Protein AF-A0A1I8CH65-F1 (afdb_monomer)

Radius of gyration: 19.23 Å; Cα contacts (8 Å, |Δi|>4): 50; chains: 1; bounding box: 62×33×34 Å

Foldseek 3Di:
DPVVVVVVVVVVVVVVVVPPDDDPPQDADPPDDPDLVCVLVNQLVSLLVSLQVVLCVVVVHGQCPVHPVSVVVSVVSSVVSSCPPSVVSCVPPPDPDDDDD

pLDDT: mean 72.95, std 16.93, range [37.38, 93.94]

Sequence (101 aa):
MKASIWAIICIVMYCCIFQNEAAPPLTKFIGCSHDEVGSCRCCKMECWHSIANAAIHSLGHIPGQAGEDEALATLKLIRICMITNCGDECSLGGRQRFYPN

Solvent-accessible surface area (backbone atoms only — not comparable to full-atom values): 6225 Å² total; per-residue (Å²): 143,68,74,66,62,58,55,51,52,53,51,53,55,56,54,66,64,71,68,66,76,76,75,75,80,82,67,82,63,96,80,61,77,95,48,83,94,50,43,38,64,41,44,41,49,39,27,44,52,48,47,52,51,51,45,25,67,73,69,74,42,65,71,43,73,90,35,68,67,51,30,50,53,51,52,50,52,27,51,49,42,32,54,74,71,23,41,77,66,35,72,88,54,85,83,75,74,87,73,87,128

Structure (mmCIF, N/CA/C/O backbone):
data_AF-A0A1I8CH65-F1
#
_entry.id   AF-A0A1I8CH65-F1
#
loop_
_atom_site.group_PDB
_atom_site.id
_atom_site.type_symbol
_atom_site.label_atom_id
_atom_site.label_alt_id
_atom_site.label_comp_id
_atom_site.label_asym_id
_atom_site.label_entity_id
_atom_site.label_seq_id
_atom_site.pdbx_PDB_ins_code
_atom_site.Cartn_x
_atom_site.Cartn_y
_atom_site.Cartn_z
_atom_site.occupancy
_atom_site.B_iso_or_equiv
_atom_site.auth_seq_id
_atom_site.auth_comp_id
_atom_site.auth_asym_id
_atom_site.auth_atom_id
_atom_site.pdbx_PDB_model_num
ATOM 1 N N . MET A 1 1 ? -44.929 -19.092 1.956 1.00 52.59 1 MET A N 1
ATOM 2 C CA . MET A 1 1 ? -43.559 -18.914 2.495 1.00 52.59 1 MET A CA 1
ATOM 3 C C . MET A 1 1 ? -42.503 -18.870 1.373 1.00 52.59 1 MET A C 1
ATOM 5 O O . MET A 1 1 ? -41.558 -19.639 1.400 1.00 52.59 1 MET A O 1
ATOM 9 N N . LYS A 1 2 ? -42.663 -18.019 0.344 1.00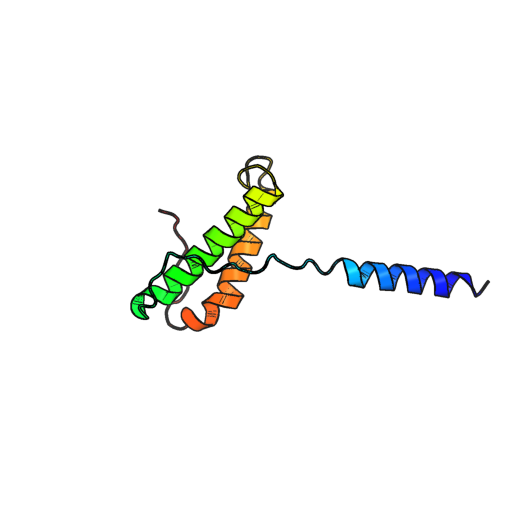 56.06 2 LYS A N 1
ATOM 10 C CA . LYS A 1 2 ? -41.725 -17.932 -0.809 1.00 56.06 2 LYS A CA 1
ATOM 11 C C . LYS A 1 2 ? -41.205 -16.507 -1.062 1.00 56.06 2 LYS A C 1
ATOM 13 O O . LYS A 1 2 ? -40.179 -16.338 -1.706 1.00 56.06 2 LYS A O 1
ATOM 18 N N . ALA A 1 3 ? -41.889 -15.497 -0.516 1.00 56.56 3 ALA A N 1
ATOM 19 C CA . ALA A 1 3 ? -41.551 -14.085 -0.693 1.00 56.56 3 ALA A CA 1
ATOM 20 C C . ALA A 1 3 ? -40.305 -13.646 0.103 1.00 56.56 3 ALA A C 1
ATOM 22 O O . ALA A 1 3 ? -39.595 -12.745 -0.324 1.00 56.56 3 ALA A O 1
ATOM 23 N N . SER A 1 4 ? -39.990 -14.306 1.223 1.00 60.72 4 SER A N 1
ATOM 24 C CA . SER A 1 4 ? -38.875 -13.901 2.095 1.00 60.72 4 SER A CA 1
ATOM 25 C C . SER A 1 4 ? -37.491 -14.271 1.558 1.00 60.72 4 SER A C 1
ATOM 27 O O . SER A 1 4 ? -36.520 -13.598 1.877 1.00 60.72 4 SER A O 1
ATOM 29 N N . ILE A 1 5 ? -37.382 -15.312 0.727 1.00 76.62 5 ILE A N 1
ATOM 30 C CA . ILE A 1 5 ? -36.084 -15.789 0.219 1.00 76.62 5 ILE A CA 1
ATOM 31 C C . ILE A 1 5 ? -35.491 -14.781 -0.775 1.00 76.62 5 ILE A C 1
ATOM 33 O O . ILE A 1 5 ? -34.300 -14.492 -0.727 1.00 76.62 5 ILE A O 1
ATOM 37 N N . TRP A 1 6 ? -36.334 -14.179 -1.617 1.00 71.69 6 TRP A N 1
ATOM 38 C CA . TRP A 1 6 ? -35.910 -13.161 -2.581 1.00 71.69 6 TRP A CA 1
ATOM 39 C C . TRP A 1 6 ? -35.423 -11.877 -1.904 1.00 71.69 6 TRP A C 1
ATOM 41 O O . TRP A 1 6 ? -34.428 -11.304 -2.335 1.00 71.69 6 TRP A O 1
ATOM 51 N N . ALA A 1 7 ? -36.056 -11.471 -0.799 1.00 75.75 7 ALA A N 1
ATOM 52 C CA . ALA A 1 7 ? -35.614 -10.312 -0.025 1.00 75.75 7 ALA A CA 1
ATOM 53 C C . ALA A 1 7 ? -34.213 -10.523 0.575 1.00 75.75 7 ALA A C 1
ATOM 55 O O . ALA A 1 7 ? -33.377 -9.627 0.518 1.00 75.75 7 ALA A O 1
ATOM 56 N N . ILE A 1 8 ? -33.931 -11.726 1.086 1.00 76.81 8 ILE A N 1
ATOM 57 C CA . ILE A 1 8 ? -32.621 -12.065 1.658 1.00 76.81 8 ILE A CA 1
ATOM 58 C C . ILE A 1 8 ? -31.540 -12.084 0.569 1.00 76.81 8 ILE A C 1
ATOM 60 O O . ILE A 1 8 ? -30.466 -11.526 0.772 1.00 76.81 8 ILE A O 1
ATOM 64 N N . ILE A 1 9 ? -31.833 -12.652 -0.608 1.00 78.19 9 ILE A N 1
ATOM 65 C CA . ILE A 1 9 ? -30.900 -12.662 -1.747 1.00 78.19 9 ILE A CA 1
ATOM 66 C C . ILE A 1 9 ? -30.583 -11.233 -2.208 1.00 78.19 9 ILE A C 1
ATOM 68 O O . ILE A 1 9 ? -29.415 -10.911 -2.419 1.00 78.19 9 ILE A O 1
ATOM 72 N N . CYS A 1 10 ? -31.588 -10.356 -2.304 1.00 74.94 10 CYS A N 1
ATOM 73 C CA . CYS A 1 10 ? -31.374 -8.952 -2.659 1.00 74.94 10 CYS A CA 1
ATOM 74 C C . CYS A 1 10 ? -30.485 -8.221 -1.645 1.00 74.94 10 CYS A C 1
ATOM 76 O O . CYS A 1 10 ? -29.602 -7.476 -2.056 1.00 74.94 10 CYS A O 1
ATOM 78 N N . ILE A 1 11 ? -30.681 -8.452 -0.343 1.00 81.12 11 ILE A N 1
ATOM 79 C CA . ILE A 1 11 ? -29.888 -7.813 0.719 1.00 81.12 11 ILE A CA 1
ATOM 80 C C . ILE A 1 11 ? -28.429 -8.285 0.671 1.00 81.12 11 ILE A C 1
ATOM 82 O O . ILE A 1 11 ? -27.517 -7.461 0.670 1.00 81.12 11 ILE A O 1
ATOM 86 N N . VAL A 1 12 ? -28.200 -9.598 0.573 1.00 76.12 12 VAL A N 1
ATOM 87 C CA . VAL A 1 12 ? -26.843 -10.166 0.512 1.00 76.12 12 VAL A CA 1
ATOM 88 C C . VAL A 1 12 ? -26.109 -9.692 -0.745 1.00 76.12 12 VAL A C 1
ATOM 90 O O . VAL A 1 12 ? -24.958 -9.270 -0.660 1.00 76.12 12 VAL A O 1
ATOM 93 N N . MET A 1 13 ? -26.784 -9.675 -1.898 1.00 73.50 13 MET A N 1
ATOM 94 C CA . MET A 1 13 ? -26.202 -9.193 -3.152 1.00 73.50 13 MET A CA 1
ATOM 95 C C . MET A 1 13 ? -25.836 -7.702 -3.085 1.00 73.50 13 MET A C 1
ATOM 97 O O . MET A 1 13 ? -24.757 -7.331 -3.537 1.00 73.50 13 MET A O 1
ATOM 101 N N . TYR A 1 14 ? -26.674 -6.854 -2.479 1.00 75.00 14 TYR A N 1
ATOM 102 C CA . TYR A 1 14 ? -26.362 -5.430 -2.303 1.00 75.00 14 TYR A CA 1
ATOM 103 C C . TYR A 1 14 ? -25.166 -5.201 -1.362 1.00 75.00 14 TYR A C 1
ATOM 105 O O . TYR A 1 14 ? -24.320 -4.350 -1.637 1.00 75.00 14 TYR A O 1
ATOM 113 N N . CYS A 1 15 ? -25.051 -5.980 -0.280 1.00 66.19 15 CYS A N 1
ATOM 114 C CA . CYS A 1 15 ? -23.935 -5.875 0.664 1.00 66.19 15 CYS A CA 1
ATOM 115 C C . CYS A 1 15 ? -22.590 -6.309 0.060 1.00 66.19 15 CYS A C 1
ATOM 117 O O . CYS A 1 15 ? -21.575 -5.667 0.325 1.00 66.19 15 CYS A O 1
ATOM 119 N N . CYS A 1 16 ? -22.565 -7.355 -0.771 1.00 60.88 16 CYS A N 1
ATOM 120 C CA . CYS A 1 16 ? -21.324 -7.830 -1.392 1.00 60.88 16 CYS A CA 1
ATOM 121 C C . CYS A 1 16 ? -20.743 -6.845 -2.422 1.00 60.88 16 CYS A C 1
ATOM 123 O O . CYS A 1 16 ? -19.536 -6.850 -2.647 1.00 60.88 16 CYS A O 1
ATOM 125 N N . ILE A 1 17 ? -21.569 -5.990 -3.038 1.00 62.56 17 ILE A N 1
ATOM 126 C CA . ILE A 1 17 ? -21.103 -4.989 -4.014 1.00 62.56 17 ILE A CA 1
ATOM 127 C C . ILE A 1 17 ? -20.415 -3.806 -3.308 1.00 62.56 17 ILE A C 1
ATOM 129 O O . ILE A 1 17 ? -19.434 -3.277 -3.824 1.00 62.56 17 ILE A O 1
ATOM 133 N N . PHE A 1 18 ? -20.890 -3.416 -2.118 1.00 53.47 18 PHE A N 1
ATOM 134 C CA . PHE A 1 18 ? -20.405 -2.230 -1.397 1.00 53.47 18 PHE A CA 1
ATOM 135 C C . PHE A 1 18 ? -19.120 -2.437 -0.586 1.00 53.47 18 PHE A C 1
ATOM 137 O O . PHE A 1 18 ? -18.478 -1.452 -0.237 1.00 53.47 18 PHE A O 1
ATOM 144 N N . GLN A 1 19 ? -18.714 -3.679 -0.305 1.00 53.47 19 GLN A N 1
ATOM 145 C CA . GLN A 1 19 ? -17.436 -3.951 0.373 1.00 53.47 19 GLN A CA 1
ATOM 146 C C . GLN A 1 19 ? -16.221 -3.945 -0.570 1.00 53.47 19 GLN A C 1
ATOM 148 O O . GLN A 1 19 ? -15.121 -4.283 -0.141 1.00 53.47 19 GLN A O 1
ATOM 153 N N . ASN A 1 20 ? -16.380 -3.558 -1.843 1.00 53.53 20 ASN A N 1
ATOM 154 C CA . ASN A 1 20 ? -15.232 -3.309 -2.713 1.00 53.53 20 ASN A CA 1
ATOM 155 C C . ASN A 1 20 ? -14.573 -1.978 -2.339 1.00 53.53 20 ASN A C 1
ATOM 157 O O . ASN A 1 20 ? -14.829 -0.922 -2.913 1.00 53.53 20 ASN A O 1
ATOM 161 N N . GLU A 1 21 ? -13.732 -2.099 -1.322 1.00 56.75 21 GLU A N 1
ATOM 162 C CA . GLU A 1 21 ? -12.706 -1.184 -0.862 1.00 56.75 21 GLU A CA 1
ATOM 163 C C . GLU A 1 21 ? -11.929 -0.593 -2.046 1.00 56.75 21 GLU A C 1
ATOM 165 O O . GLU A 1 21 ? -11.070 -1.235 -2.656 1.00 56.75 21 GLU A O 1
ATOM 170 N N . ALA A 1 22 ? -12.248 0.652 -2.396 1.00 44.06 22 ALA A N 1
ATOM 171 C CA . ALA A 1 22 ? -11.437 1.421 -3.319 1.00 44.06 22 ALA A CA 1
ATOM 172 C C . ALA A 1 22 ? -10.203 1.906 -2.553 1.00 44.06 22 ALA A C 1
ATOM 174 O O . ALA A 1 22 ? -10.260 2.894 -1.818 1.00 44.06 22 ALA A O 1
ATOM 175 N N . ALA A 1 23 ? -9.090 1.189 -2.719 1.00 55.66 23 ALA A N 1
ATOM 176 C CA . ALA A 1 23 ? -7.773 1.693 -2.363 1.00 55.66 23 ALA A CA 1
ATOM 177 C C . ALA A 1 23 ? -7.628 3.136 -2.894 1.00 55.66 23 ALA A C 1
ATOM 179 O O . ALA A 1 23 ? -7.999 3.396 -4.046 1.00 55.66 23 ALA A O 1
ATOM 180 N N . PRO A 1 24 ? -7.145 4.086 -2.074 1.00 53.12 24 PRO A N 1
ATOM 181 C CA . PRO A 1 24 ? -7.050 5.476 -2.484 1.00 53.12 24 PRO A CA 1
ATOM 182 C C . PRO A 1 24 ? -6.178 5.599 -3.742 1.00 53.12 24 PRO A C 1
ATOM 184 O O . PRO A 1 24 ? -5.170 4.893 -3.861 1.00 53.12 24 PRO A O 1
ATOM 187 N N . PRO A 1 25 ? -6.556 6.473 -4.694 1.00 47.69 25 PRO A N 1
ATOM 188 C CA . PRO A 1 25 ? -5.788 6.675 -5.912 1.00 47.69 25 PRO A CA 1
ATOM 189 C C . PRO A 1 25 ? -4.368 7.110 -5.546 1.00 47.69 25 PRO A C 1
ATOM 191 O O . PRO A 1 25 ? -4.175 8.062 -4.790 1.00 47.69 25 PRO A O 1
ATOM 194 N N . LEU A 1 26 ? -3.388 6.380 -6.082 1.00 52.12 26 LEU A N 1
ATOM 195 C CA . LEU A 1 26 ? -1.961 6.595 -5.878 1.00 52.12 26 LEU A CA 1
ATOM 196 C C . LEU A 1 26 ? -1.581 7.973 -6.447 1.00 52.12 26 LEU A C 1
ATOM 198 O O . LEU A 1 26 ? -1.322 8.125 -7.641 1.00 52.12 26 LEU A O 1
ATOM 202 N N . THR A 1 27 ? -1.624 9.018 -5.622 1.00 48.34 27 THR A N 1
ATOM 203 C CA . THR A 1 27 ? -1.175 10.351 -6.023 1.00 48.34 27 THR A CA 1
ATOM 204 C C . THR A 1 27 ? 0.331 10.314 -6.210 1.00 48.34 27 THR A C 1
ATOM 206 O O . THR A 1 27 ? 1.082 10.039 -5.274 1.00 48.34 27 THR A O 1
ATOM 209 N N . LYS A 1 28 ? 0.739 10.577 -7.452 1.00 46.16 28 LYS A N 1
ATOM 210 C CA . LYS A 1 28 ? 2.116 10.500 -7.920 1.00 46.16 28 LYS A CA 1
ATOM 211 C C . LYS A 1 28 ? 3.051 11.326 -7.027 1.00 46.16 28 LYS A C 1
ATOM 213 O O . LYS A 1 28 ? 2.864 12.537 -6.896 1.00 46.16 28 LYS A O 1
ATOM 218 N N . PHE A 1 29 ? 4.032 10.686 -6.400 1.00 52.25 29 PHE A N 1
ATOM 219 C CA . PHE A 1 29 ? 4.964 11.326 -5.477 1.00 52.25 29 PHE A CA 1
ATOM 220 C C . PHE A 1 29 ? 5.971 12.178 -6.264 1.00 52.25 29 PHE A C 1
ATOM 222 O O . PHE A 1 29 ? 6.729 11.682 -7.098 1.00 52.25 29 PHE A O 1
ATOM 229 N N . ILE A 1 30 ? 5.993 13.486 -5.996 1.00 55.28 30 ILE A N 1
ATOM 230 C CA . ILE A 1 30 ? 6.917 14.454 -6.608 1.00 55.28 30 ILE A CA 1
ATOM 231 C C . ILE A 1 30 ? 8.279 14.319 -5.907 1.00 55.28 30 ILE A C 1
ATOM 233 O O . ILE A 1 30 ? 8.650 15.138 -5.074 1.00 55.28 30 ILE A O 1
ATOM 237 N N . GLY A 1 31 ? 8.995 13.225 -6.158 1.00 52.69 31 GLY A N 1
ATOM 238 C CA . GLY A 1 31 ? 10.301 12.973 -5.530 1.00 52.69 31 GLY A CA 1
ATOM 239 C C . GLY A 1 31 ? 11.298 12.212 -6.397 1.00 52.69 31 GLY A C 1
ATOM 240 O O . GLY A 1 31 ? 12.470 12.132 -6.039 1.00 52.69 31 GLY A O 1
ATOM 241 N N . CYS A 1 32 ? 10.862 11.689 -7.541 1.00 57.62 32 CYS A N 1
ATOM 242 C CA . CYS A 1 32 ? 11.717 10.958 -8.460 1.00 57.62 32 CYS A CA 1
ATOM 243 C C . CYS A 1 32 ? 11.653 11.580 -9.849 1.00 57.62 32 CYS A C 1
ATOM 245 O O . CYS A 1 32 ? 10.639 11.507 -10.542 1.00 57.62 32 CYS A O 1
ATOM 247 N N . SER A 1 33 ? 12.751 12.226 -10.234 1.00 51.00 33 SER A N 1
ATOM 248 C CA . SER A 1 33 ? 13.027 12.605 -11.615 1.00 51.00 33 SER A CA 1
ATOM 249 C C . SER A 1 33 ? 13.009 11.345 -12.478 1.00 51.00 33 SER A C 1
ATOM 251 O O . SER A 1 33 ? 13.495 10.298 -12.052 1.00 51.00 33 SER A O 1
ATOM 253 N N . HIS A 1 34 ? 12.438 11.448 -13.673 1.00 49.69 34 HIS A N 1
ATOM 254 C CA . HIS A 1 34 ? 12.293 10.375 -14.656 1.00 49.69 34 HIS A CA 1
ATOM 255 C C . HIS A 1 34 ? 13.659 10.013 -15.277 1.00 49.69 34 HIS A C 1
ATOM 257 O O . HIS A 1 34 ? 13.869 10.200 -16.466 1.00 49.69 34 HIS A O 1
ATOM 263 N N . ASP A 1 35 ? 14.613 9.561 -14.463 1.00 49.53 35 ASP A N 1
ATOM 264 C CA . ASP A 1 35 ? 15.874 8.980 -14.918 1.00 49.53 35 ASP A CA 1
ATOM 265 C C . ASP A 1 35 ? 15.798 7.459 -14.726 1.00 49.53 35 ASP A C 1
ATOM 267 O O . ASP A 1 35 ? 15.752 6.932 -13.610 1.00 49.53 35 ASP A O 1
ATOM 271 N N . GLU A 1 36 ? 15.769 6.757 -15.856 1.00 53.38 36 GLU A N 1
ATOM 272 C CA . GLU A 1 36 ? 15.493 5.323 -16.045 1.00 53.38 36 GLU A CA 1
ATOM 273 C C . GLU A 1 36 ? 16.338 4.391 -15.140 1.00 53.38 36 GLU A C 1
ATOM 275 O O . GLU A 1 36 ? 15.921 3.290 -14.791 1.00 53.38 36 GLU A O 1
ATOM 280 N N . VAL A 1 37 ? 17.521 4.832 -14.692 1.00 52.78 37 VAL A N 1
ATOM 281 C CA . VAL A 1 37 ? 18.464 4.035 -13.876 1.00 52.78 37 VAL A CA 1
ATOM 282 C C . VAL A 1 37 ? 18.064 3.983 -12.385 1.00 52.78 37 VAL A C 1
ATOM 284 O O . VAL A 1 37 ? 18.534 3.121 -11.641 1.00 52.78 37 VAL A O 1
ATOM 287 N N . GLY A 1 38 ? 17.156 4.860 -11.936 1.00 59.16 38 GLY A N 1
ATOM 288 C CA . GLY A 1 38 ? 16.631 4.906 -10.563 1.00 59.16 38 GLY A CA 1
ATOM 289 C C . GLY A 1 38 ? 15.171 4.460 -10.402 1.00 59.16 38 GLY A C 1
ATOM 290 O O . GLY A 1 38 ? 14.677 4.439 -9.269 1.00 59.16 38 GLY A O 1
ATOM 291 N N . SER A 1 39 ? 14.481 4.096 -11.492 1.00 73.44 39 SER A N 1
ATOM 292 C CA . SER A 1 39 ? 13.008 3.998 -11.523 1.00 73.44 39 SER A CA 1
ATOM 293 C C . SER A 1 39 ? 12.437 2.958 -10.545 1.00 73.44 39 SER A C 1
ATOM 295 O O . SER A 1 39 ? 11.589 3.306 -9.729 1.00 73.44 39 SER A O 1
ATOM 297 N N . CYS A 1 40 ? 12.984 1.737 -10.474 1.00 80.00 40 CYS A N 1
ATOM 298 C CA . CYS A 1 40 ? 12.474 0.702 -9.556 1.00 80.00 40 CYS A CA 1
ATOM 299 C C . CYS A 1 40 ? 12.566 1.098 -8.066 1.00 80.00 40 CYS A C 1
ATOM 301 O O . CYS A 1 40 ? 11.648 0.844 -7.279 1.00 80.00 40 CYS A O 1
ATOM 303 N N . ARG A 1 41 ? 13.677 1.721 -7.641 1.00 81.25 41 ARG A N 1
ATOM 304 C CA . ARG A 1 41 ? 13.833 2.192 -6.250 1.00 81.25 41 ARG A CA 1
ATOM 305 C C . ARG A 1 41 ? 12.833 3.306 -5.959 1.00 81.25 41 ARG A C 1
ATOM 307 O O . ARG A 1 41 ? 12.217 3.313 -4.896 1.00 81.25 41 ARG A O 1
ATOM 314 N N . CYS A 1 42 ? 12.673 4.207 -6.917 1.00 81.94 42 CYS A N 1
ATOM 315 C CA . CYS A 1 42 ? 11.734 5.312 -6.870 1.00 81.94 42 CYS A CA 1
ATOM 316 C C . CYS A 1 42 ? 10.280 4.857 -6.757 1.00 81.94 42 CYS A C 1
ATOM 318 O O . CYS A 1 42 ? 9.600 5.272 -5.823 1.00 81.94 42 CYS A O 1
ATOM 320 N N . CYS A 1 43 ? 9.847 3.924 -7.603 1.00 83.12 43 CYS A N 1
ATOM 321 C CA . CYS A 1 43 ? 8.502 3.364 -7.549 1.00 83.12 43 CYS A CA 1
ATOM 322 C C . CYS A 1 43 ? 8.214 2.712 -6.186 1.00 83.12 43 CYS A C 1
ATOM 324 O O . CYS A 1 43 ? 7.166 2.928 -5.576 1.00 83.12 43 CYS A O 1
ATOM 326 N N . LYS A 1 44 ? 9.180 1.968 -5.629 1.00 86.00 44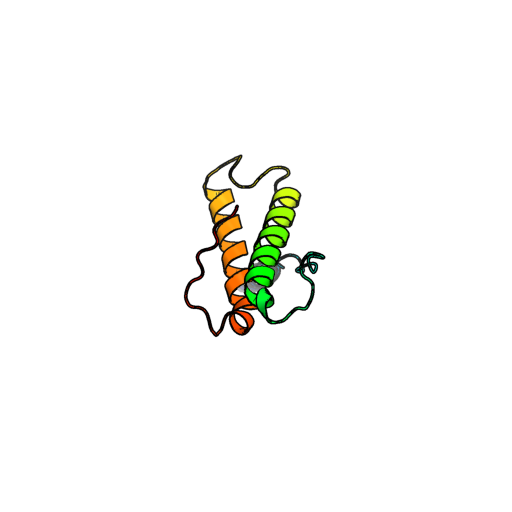 LYS A N 1
ATOM 327 C CA . LYS A 1 44 ? 9.016 1.377 -4.293 1.00 86.00 44 LYS A CA 1
ATOM 328 C C . LYS A 1 44 ? 8.908 2.437 -3.192 1.00 86.00 44 LYS A C 1
ATOM 330 O O . LYS A 1 44 ? 8.085 2.283 -2.292 1.00 86.00 44 LYS A O 1
ATOM 335 N N . MET A 1 45 ? 9.728 3.490 -3.246 1.00 84.69 45 MET A N 1
ATOM 336 C CA . MET A 1 45 ? 9.660 4.600 -2.286 1.00 84.69 45 MET A CA 1
ATOM 337 C C . MET A 1 45 ? 8.324 5.335 -2.376 1.00 84.69 45 MET A C 1
ATOM 339 O O . MET A 1 45 ? 7.718 5.633 -1.352 1.00 84.69 45 MET A O 1
ATOM 343 N N . GLU A 1 46 ? 7.829 5.560 -3.585 1.00 87.00 46 GLU A N 1
ATOM 344 C CA . GLU A 1 46 ? 6.520 6.151 -3.831 1.00 87.00 46 GLU A CA 1
ATOM 345 C C . GLU A 1 46 ? 5.386 5.294 -3.254 1.00 87.00 46 GLU A C 1
ATOM 347 O O . GLU A 1 46 ? 4.559 5.810 -2.501 1.00 87.00 46 GLU A O 1
ATOM 352 N N . CYS A 1 47 ? 5.395 3.980 -3.500 1.00 87.38 47 CYS A N 1
ATOM 353 C CA . CYS A 1 47 ? 4.445 3.052 -2.882 1.00 87.38 47 CYS A CA 1
ATOM 354 C C . CYS A 1 47 ? 4.486 3.107 -1.351 1.00 87.38 47 CYS A C 1
ATOM 356 O O . CYS A 1 47 ? 3.440 3.097 -0.703 1.00 87.38 47 CYS A O 1
ATOM 358 N N . TRP A 1 48 ? 5.682 3.179 -0.760 1.00 89.56 48 TRP A N 1
ATOM 359 C CA . TRP A 1 48 ? 5.830 3.308 0.687 1.00 89.56 48 TRP A CA 1
ATOM 360 C C . TRP A 1 48 ? 5.212 4.611 1.201 1.00 89.56 48 TRP A C 1
ATOM 362 O O . TRP A 1 48 ? 4.345 4.577 2.071 1.00 89.56 48 TRP A O 1
ATOM 372 N N . HIS A 1 49 ? 5.624 5.756 0.651 1.00 88.62 49 HIS A N 1
ATOM 373 C CA . HIS A 1 49 ? 5.175 7.065 1.119 1.00 88.62 49 HIS A CA 1
ATOM 374 C C . HIS A 1 49 ? 3.682 7.302 0.890 1.00 88.62 49 HIS A C 1
ATOM 376 O O . HIS A 1 49 ? 3.014 7.817 1.784 1.00 88.62 49 HIS A O 1
ATOM 382 N N . SER A 1 50 ? 3.156 6.922 -0.275 1.00 87.69 50 SER A N 1
ATOM 383 C CA . SER A 1 50 ? 1.746 7.113 -0.619 1.00 87.69 50 SER A CA 1
ATOM 384 C C . SER A 1 50 ? 0.836 6.354 0.350 1.00 87.69 50 SER A C 1
ATOM 386 O O . SER A 1 50 ? -0.024 6.952 0.999 1.00 87.69 50 SER A O 1
ATOM 388 N N . ILE A 1 51 ? 1.090 5.053 0.536 1.00 89.94 51 ILE A N 1
ATOM 389 C CA . ILE A 1 51 ? 0.274 4.206 1.411 1.00 89.94 51 ILE A CA 1
ATOM 390 C C . ILE A 1 51 ? 0.481 4.567 2.888 1.00 89.94 51 ILE A C 1
ATOM 392 O O . ILE A 1 51 ? -0.496 4.630 3.630 1.00 89.94 51 ILE A O 1
ATOM 396 N N . ALA A 1 52 ? 1.713 4.856 3.326 1.00 90.12 52 ALA A N 1
ATOM 397 C CA . ALA A 1 52 ? 1.968 5.267 4.708 1.00 90.12 52 ALA A CA 1
ATOM 398 C C . ALA A 1 52 ? 1.262 6.588 5.047 1.00 90.12 52 ALA A C 1
ATOM 400 O O . ALA A 1 52 ? 0.648 6.697 6.105 1.00 90.12 52 ALA A O 1
ATOM 401 N N . ASN A 1 53 ? 1.296 7.576 4.148 1.00 89.81 53 ASN A N 1
ATOM 402 C CA . ASN A 1 53 ? 0.619 8.853 4.362 1.00 89.81 53 ASN A CA 1
ATOM 403 C C . ASN A 1 53 ? -0.910 8.697 4.352 1.00 89.81 53 ASN A C 1
ATOM 405 O O . ASN A 1 53 ? -1.594 9.277 5.193 1.00 89.81 53 ASN A O 1
ATOM 409 N N . ALA A 1 54 ? -1.447 7.869 3.450 1.00 89.31 54 ALA A N 1
ATOM 410 C CA . ALA A 1 54 ? -2.868 7.530 3.441 1.00 89.31 54 ALA A CA 1
ATOM 411 C C . ALA A 1 54 ? -3.298 6.833 4.744 1.00 89.31 54 ALA A C 1
ATOM 413 O O . ALA A 1 54 ? -4.331 7.178 5.314 1.00 89.31 54 ALA A O 1
ATOM 414 N N . ALA A 1 55 ? -2.483 5.906 5.255 1.00 90.12 55 ALA A N 1
ATOM 415 C CA . ALA A 1 55 ? -2.741 5.227 6.520 1.00 90.12 55 ALA A CA 1
ATOM 416 C C . ALA A 1 55 ? -2.683 6.196 7.710 1.00 90.12 55 ALA A C 1
ATOM 418 O O . ALA A 1 55 ? -3.579 6.166 8.545 1.00 90.12 55 ALA A O 1
ATOM 419 N N . ILE A 1 56 ? -1.708 7.113 7.757 1.00 91.31 56 ILE A N 1
ATOM 420 C CA . ILE A 1 56 ? -1.651 8.163 8.789 1.00 91.31 56 ILE A CA 1
ATOM 421 C C . ILE A 1 56 ? -2.903 9.037 8.746 1.00 91.31 56 ILE A C 1
ATOM 423 O O . ILE A 1 56 ? -3.486 9.328 9.787 1.00 91.31 56 ILE A O 1
ATOM 427 N N . HIS A 1 57 ? -3.339 9.439 7.552 1.00 90.81 57 HIS A N 1
ATOM 428 C CA . HIS A 1 57 ? -4.544 10.246 7.398 1.00 90.81 57 HIS A CA 1
ATOM 429 C C . HIS A 1 57 ? -5.804 9.495 7.853 1.00 90.81 57 HIS A C 1
ATOM 431 O O . HIS A 1 57 ? -6.661 10.084 8.504 1.00 90.81 57 HIS A O 1
ATOM 437 N N . SER A 1 58 ? -5.899 8.198 7.549 1.00 89.56 58 SER A N 1
ATOM 438 C CA . SER A 1 58 ? -7.046 7.366 7.922 1.00 89.56 58 SER A CA 1
ATOM 439 C C . SER A 1 58 ? -7.074 6.994 9.406 1.00 89.56 58 SER A C 1
ATOM 441 O O . SER A 1 58 ? -8.156 6.888 9.976 1.00 89.56 58 SER A O 1
ATOM 443 N N . LEU A 1 59 ? -5.914 6.753 10.021 1.00 88.12 59 LEU A N 1
ATOM 444 C CA . LEU A 1 59 ? -5.795 6.342 11.424 1.00 88.12 59 LEU A CA 1
ATOM 445 C C . LEU A 1 59 ? -5.696 7.543 12.377 1.00 88.12 59 LEU A C 1
ATOM 447 O O . LEU A 1 59 ? -5.996 7.431 13.560 1.00 88.12 59 LEU A O 1
ATOM 451 N N . GLY A 1 60 ? -5.252 8.701 11.883 1.00 91.38 60 GLY A N 1
ATOM 452 C CA . GLY 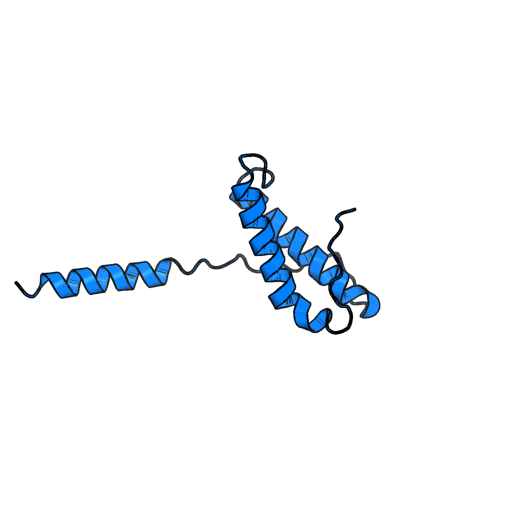A 1 60 ? -4.941 9.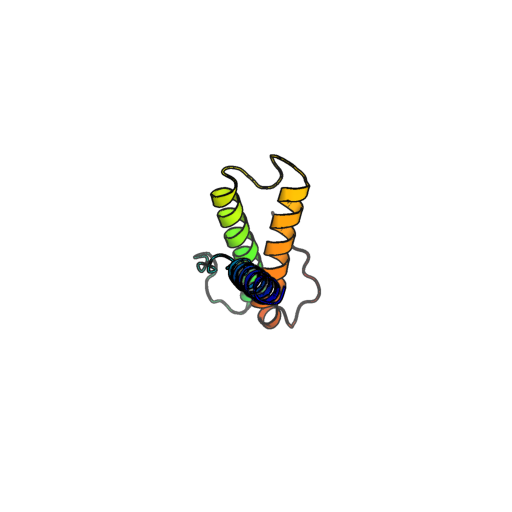876 12.702 1.00 91.38 60 GLY A CA 1
ATOM 453 C C . GLY A 1 60 ? -3.624 9.762 13.482 1.00 91.38 60 GLY A C 1
ATOM 454 O O . GLY A 1 60 ? -3.281 10.667 14.241 1.00 91.38 60 GLY A O 1
ATOM 455 N N . HIS A 1 61 ? -2.874 8.674 13.302 1.00 91.12 61 HIS A N 1
ATOM 456 C CA . HIS A 1 61 ? -1.573 8.430 13.923 1.00 91.12 61 HIS A CA 1
ATOM 457 C C . HIS A 1 61 ? -0.687 7.558 13.027 1.00 91.12 61 HIS A C 1
ATOM 459 O O . HIS A 1 61 ? -1.107 7.072 11.978 1.00 91.12 61 HIS A O 1
ATOM 465 N N . ILE A 1 62 ? 0.556 7.334 13.453 1.00 91.00 62 ILE A N 1
ATOM 466 C CA . ILE A 1 62 ? 1.494 6.472 12.729 1.00 91.00 62 ILE A CA 1
ATOM 467 C C . ILE A 1 62 ? 1.026 5.006 12.844 1.00 91.00 62 ILE A C 1
ATOM 469 O O . ILE A 1 62 ? 0.709 4.562 13.953 1.00 91.00 62 ILE A O 1
ATOM 473 N N . PRO A 1 63 ? 0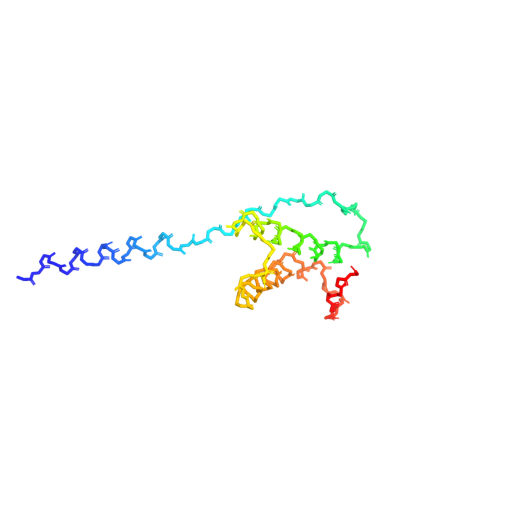.955 4.240 11.739 1.00 87.06 63 PRO A N 1
ATOM 474 C CA . PRO A 1 63 ? 0.617 2.818 11.782 1.00 87.06 63 PRO A CA 1
ATOM 475 C C . PRO A 1 63 ? 1.562 2.041 12.703 1.00 87.06 63 PRO A C 1
ATOM 477 O O . PRO A 1 63 ? 2.778 2.212 12.626 1.00 87.06 63 PRO A O 1
ATOM 480 N N . GLY A 1 64 ? 1.011 1.178 13.560 1.00 91.38 64 GLY A N 1
ATOM 481 C CA . GLY A 1 64 ? 1.784 0.450 14.574 1.00 91.38 64 GLY A CA 1
ATOM 482 C C . GLY A 1 64 ? 1.771 1.091 15.959 1.00 91.38 64 GLY A C 1
ATOM 483 O O . GLY A 1 64 ? 2.223 0.467 16.915 1.00 91.38 64 GLY A O 1
ATOM 484 N N . GLN A 1 65 ? 1.240 2.311 16.086 1.00 91.06 65 GLN A N 1
ATOM 485 C CA . GLN A 1 65 ? 1.135 2.993 17.373 1.00 91.06 65 GLN A CA 1
ATOM 486 C C . GLN A 1 65 ? 0.027 2.410 18.262 1.00 91.06 65 GLN A C 1
ATOM 488 O O . GLN A 1 65 ? 0.221 2.346 19.475 1.00 91.06 65 GLN A O 1
ATOM 493 N N . ALA A 1 66 ? -1.107 1.978 17.695 1.00 88.81 66 ALA A N 1
ATOM 494 C CA . ALA A 1 66 ? -2.179 1.351 18.471 1.00 88.81 66 ALA A CA 1
ATOM 495 C C . ALA A 1 66 ? -2.097 -0.188 18.478 1.00 88.81 66 ALA A C 1
ATOM 497 O O . ALA A 1 66 ? -2.611 -0.818 19.403 1.00 88.81 66 ALA A O 1
ATOM 498 N N . GLY A 1 67 ? -1.392 -0.803 17.519 1.00 92.19 67 GLY A N 1
ATOM 499 C CA . GLY A 1 67 ? -1.088 -2.234 17.555 1.00 92.19 67 GLY A CA 1
ATOM 500 C C . GLY A 1 67 ? -0.285 -2.754 16.361 1.00 92.19 67 GLY A C 1
ATOM 501 O O . GLY A 1 67 ? -0.242 -2.140 15.295 1.00 92.19 67 GLY A O 1
ATOM 502 N N . GLU A 1 68 ? 0.326 -3.931 16.524 1.00 93.00 68 GLU A N 1
ATOM 503 C CA . GLU A 1 68 ? 1.113 -4.596 15.472 1.00 93.00 68 GLU A CA 1
ATOM 504 C C . GLU A 1 68 ? 0.265 -4.957 14.242 1.00 93.00 68 GLU A C 1
ATOM 506 O O . GLU A 1 68 ? 0.751 -4.902 13.110 1.00 93.00 68 GLU A O 1
ATOM 511 N N . ASP A 1 69 ? -1.018 -5.260 14.445 1.00 92.50 69 ASP A N 1
ATOM 512 C CA . ASP A 1 69 ? -1.945 -5.603 13.366 1.00 92.50 69 ASP A CA 1
ATOM 513 C C . ASP A 1 69 ? -2.157 -4.441 12.385 1.00 92.50 69 ASP A C 1
ATOM 515 O O . ASP A 1 69 ? -2.236 -4.663 11.175 1.00 92.50 69 ASP A O 1
ATOM 519 N N . GLU A 1 70 ? -2.165 -3.194 12.866 1.00 89.81 70 GLU A N 1
ATOM 520 C CA . GLU A 1 70 ? -2.279 -2.001 12.016 1.00 89.81 70 GLU A CA 1
ATOM 521 C C . GLU A 1 70 ? -1.029 -1.792 11.160 1.00 89.81 70 GLU A C 1
ATOM 523 O O . GLU A 1 70 ? -1.112 -1.460 9.970 1.00 89.81 70 GLU A O 1
ATOM 528 N N . ALA A 1 71 ? 0.145 -2.024 11.755 1.00 92.06 71 ALA A N 1
ATOM 529 C CA . ALA A 1 71 ? 1.406 -1.989 11.030 1.00 92.06 71 ALA A CA 1
ATOM 530 C C . ALA A 1 71 ? 1.425 -3.080 9.955 1.00 92.06 71 ALA A C 1
ATOM 532 O O . ALA A 1 71 ? 1.748 -2.804 8.802 1.00 92.06 71 ALA A O 1
ATOM 533 N N . LEU A 1 72 ? 1.014 -4.306 10.292 1.00 93.94 72 LEU A N 1
ATOM 534 C CA . LEU A 1 72 ? 0.957 -5.418 9.345 1.00 93.94 72 LEU A CA 1
ATOM 535 C C . LEU A 1 72 ? -0.056 -5.182 8.222 1.00 93.94 72 LEU A C 1
ATOM 537 O O . LEU A 1 72 ? 0.241 -5.505 7.070 1.00 93.94 72 LEU A O 1
ATOM 541 N N . ALA A 1 73 ? -1.226 -4.615 8.520 1.00 92.44 73 ALA A N 1
ATOM 542 C CA . ALA A 1 73 ? -2.215 -4.245 7.511 1.00 92.44 73 ALA A CA 1
ATOM 543 C C . ALA A 1 73 ? -1.641 -3.211 6.530 1.00 92.44 73 ALA A C 1
ATOM 545 O O . ALA A 1 73 ? -1.684 -3.412 5.315 1.00 92.44 73 ALA A O 1
ATOM 546 N N . THR A 1 74 ? -0.993 -2.168 7.050 1.00 92.38 74 THR A N 1
ATOM 547 C CA . THR A 1 74 ? -0.362 -1.127 6.227 1.00 92.38 74 THR A CA 1
ATOM 548 C C . THR A 1 74 ? 0.795 -1.686 5.393 1.00 92.38 74 THR A C 1
ATOM 550 O O . THR A 1 74 ? 0.888 -1.430 4.193 1.00 92.38 74 THR A O 1
ATOM 553 N N . LEU A 1 75 ? 1.651 -2.526 5.983 1.00 92.56 75 LEU A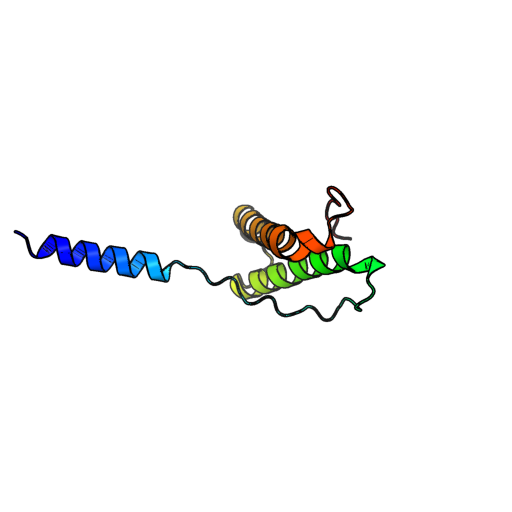 N 1
ATOM 554 C CA . LEU A 1 75 ? 2.765 -3.172 5.284 1.00 92.56 75 LEU A CA 1
ATOM 555 C C . LEU A 1 75 ? 2.290 -4.110 4.166 1.00 92.56 75 LEU A C 1
ATOM 557 O O . LEU A 1 75 ? 2.943 -4.199 3.122 1.00 92.56 75 LEU A O 1
ATOM 561 N N . LYS A 1 76 ? 1.153 -4.795 4.345 1.00 92.12 76 LYS A N 1
ATOM 562 C CA . LYS A 1 76 ? 0.534 -5.603 3.282 1.00 92.12 76 LYS A CA 1
ATOM 563 C C . LYS A 1 76 ? 0.111 -4.728 2.105 1.00 92.12 76 LYS A C 1
ATOM 565 O O . LYS A 1 76 ? 0.420 -5.083 0.971 1.00 92.12 76 LYS A O 1
ATOM 570 N N . LEU A 1 77 ? -0.518 -3.582 2.364 1.00 90.94 77 LEU A N 1
ATOM 571 C CA . LEU A 1 77 ? -0.923 -2.638 1.317 1.00 90.94 77 LEU A CA 1
ATOM 572 C C . LEU A 1 77 ? 0.283 -2.070 0.558 1.00 90.94 77 LEU A C 1
ATOM 574 O O . LEU A 1 77 ? 0.300 -2.082 -0.672 1.00 90.94 77 LEU A O 1
ATOM 578 N N . ILE A 1 78 ? 1.335 -1.669 1.278 1.00 90.31 78 ILE A N 1
ATOM 579 C CA . ILE A 1 78 ? 2.594 -1.212 0.672 1.00 90.31 78 ILE A CA 1
ATOM 580 C C . ILE A 1 78 ? 3.176 -2.297 -0.241 1.00 90.31 78 ILE A C 1
ATOM 582 O O . ILE A 1 78 ? 3.566 -2.028 -1.378 1.00 90.31 78 ILE A O 1
ATOM 586 N N . ARG A 1 79 ? 3.212 -3.547 0.236 1.00 89.81 79 ARG A N 1
ATOM 587 C CA . ARG A 1 79 ? 3.732 -4.675 -0.540 1.00 89.81 79 ARG A CA 1
ATOM 588 C C . ARG A 1 79 ? 2.909 -4.940 -1.798 1.00 89.81 79 ARG A C 1
ATOM 590 O O . ARG A 1 79 ? 3.500 -5.237 -2.832 1.00 89.81 79 ARG A O 1
ATOM 597 N N . ILE A 1 80 ? 1.582 -4.854 -1.711 1.00 89.12 80 ILE A N 1
ATOM 598 C CA . ILE A 1 80 ? 0.695 -5.007 -2.870 1.00 89.12 80 ILE A CA 1
ATOM 599 C C . ILE A 1 80 ? 1.031 -3.936 -3.908 1.00 89.12 80 ILE A C 1
ATOM 601 O O . ILE A 1 80 ? 1.335 -4.304 -5.037 1.00 89.12 80 ILE A O 1
ATOM 605 N N . CYS A 1 81 ? 1.117 -2.663 -3.504 1.00 87.50 81 CYS A N 1
ATOM 606 C CA . CYS A 1 81 ? 1.503 -1.565 -4.395 1.00 87.50 81 CYS A CA 1
ATOM 607 C C . CYS A 1 81 ? 2.831 -1.843 -5.114 1.00 87.50 81 CYS A C 1
ATOM 609 O O . CYS A 1 81 ? 2.925 -1.718 -6.332 1.00 87.50 81 CYS A O 1
ATOM 611 N N . MET A 1 82 ? 3.856 -2.285 -4.380 1.00 87.31 82 MET A N 1
ATOM 612 C CA . MET A 1 82 ? 5.167 -2.569 -4.972 1.00 87.31 82 MET A CA 1
ATOM 613 C C . MET A 1 82 ? 5.126 -3.706 -5.999 1.00 87.31 82 MET A C 1
ATOM 615 O O . MET A 1 82 ? 5.870 -3.671 -6.974 1.00 8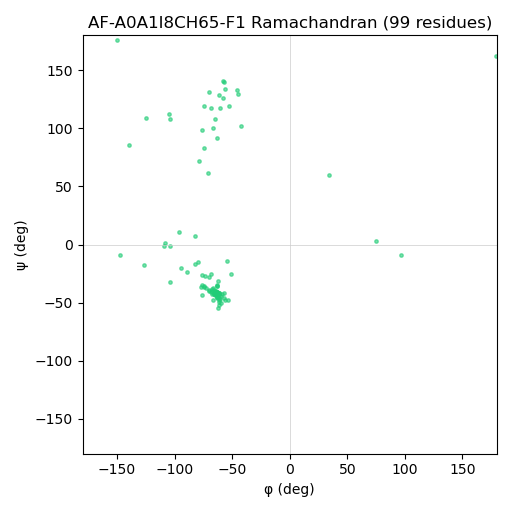7.31 82 MET A O 1
ATOM 619 N N . ILE A 1 83 ? 4.300 -4.732 -5.778 1.00 83.75 83 ILE A N 1
ATOM 620 C CA . ILE A 1 83 ? 4.190 -5.871 -6.698 1.00 83.75 83 ILE A CA 1
ATOM 621 C C . ILE A 1 83 ? 3.379 -5.487 -7.935 1.00 83.75 83 ILE A C 1
ATOM 623 O O . ILE A 1 83 ? 3.773 -5.848 -9.039 1.00 83.75 83 ILE A O 1
ATOM 627 N N . THR A 1 84 ? 2.267 -4.770 -7.760 1.00 84.06 84 THR A N 1
ATOM 628 C CA . THR A 1 84 ? 1.356 -4.438 -8.862 1.00 84.06 84 THR A CA 1
ATOM 629 C C . THR A 1 84 ? 1.879 -3.308 -9.734 1.00 84.06 84 THR A C 1
ATOM 631 O O . THR A 1 84 ? 1.678 -3.350 -10.940 1.00 84.06 84 THR A O 1
ATOM 634 N N . ASN A 1 85 ? 2.547 -2.315 -9.141 1.00 83.38 85 ASN A N 1
ATOM 635 C CA . ASN A 1 85 ? 2.904 -1.082 -9.845 1.00 83.38 85 ASN A CA 1
ATOM 636 C C . ASN A 1 85 ? 4.385 -1.041 -10.223 1.00 83.38 85 ASN A C 1
ATOM 638 O O . ASN A 1 85 ? 4.730 -0.488 -11.257 1.00 83.38 85 ASN A O 1
ATOM 642 N N . CYS A 1 86 ? 5.257 -1.649 -9.413 1.00 82.06 86 CYS A N 1
ATOM 643 C CA . CYS A 1 86 ? 6.701 -1.640 -9.660 1.00 82.06 86 CYS A CA 1
ATOM 644 C C . CYS A 1 86 ? 7.226 -2.966 -10.221 1.00 82.06 86 CYS A C 1
ATOM 646 O O . CYS A 1 86 ? 8.427 -3.087 -10.449 1.00 82.06 86 CYS A O 1
ATOM 648 N N . GLY A 1 87 ? 6.371 -3.982 -10.402 1.00 77.88 87 GLY A N 1
ATOM 649 C CA . GLY A 1 87 ? 6.779 -5.307 -10.879 1.00 77.88 87 GLY A CA 1
ATOM 650 C C . GLY A 1 87 ? 7.504 -5.241 -12.223 1.00 77.88 87 GLY A C 1
ATOM 651 O O . GLY A 1 87 ? 8.607 -5.776 -12.348 1.00 77.88 87 GLY A O 1
ATOM 652 N N . ASP A 1 88 ? 6.930 -4.497 -13.168 1.00 73.12 88 ASP A N 1
ATOM 653 C CA . ASP A 1 88 ? 7.450 -4.355 -14.529 1.00 73.12 88 ASP A CA 1
ATOM 654 C C . ASP A 1 88 ? 8.723 -3.490 -14.575 1.00 73.12 88 ASP A C 1
ATOM 656 O O . ASP A 1 88 ? 9.685 -3.825 -15.269 1.00 73.12 88 ASP A O 1
ATOM 660 N N . GLU A 1 89 ? 8.796 -2.436 -13.756 1.00 70.69 89 GLU A N 1
ATOM 661 C CA . GLU A 1 89 ? 9.983 -1.572 -13.629 1.00 70.69 89 GLU A CA 1
ATOM 662 C C . GLU A 1 89 ? 11.16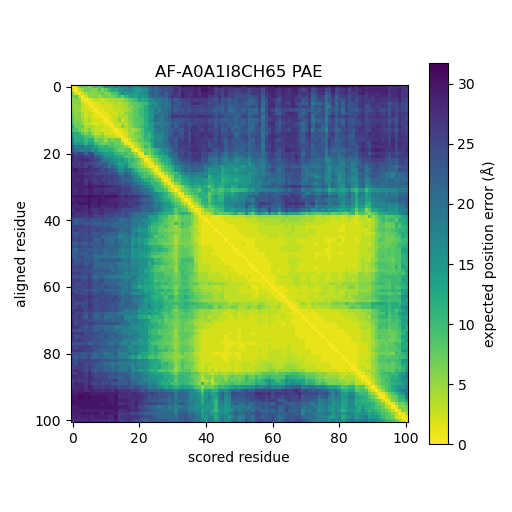5 -2.281 -12.943 1.00 70.69 89 GLU A C 1
ATOM 664 O O . GLU A 1 89 ? 12.334 -1.972 -13.180 1.00 70.69 89 GLU A O 1
ATOM 669 N N . CYS A 1 90 ? 10.881 -3.258 -12.080 1.00 71.75 90 CYS A N 1
ATOM 670 C CA . CYS A 1 90 ? 11.878 -3.979 -11.291 1.00 71.75 90 CYS A CA 1
ATOM 671 C C . CYS A 1 90 ? 12.322 -5.319 -11.912 1.00 71.75 90 CYS A C 1
ATOM 673 O O . CYS A 1 90 ? 13.042 -6.081 -11.254 1.00 71.75 90 CYS A O 1
ATOM 675 N N . SER A 1 91 ? 11.945 -5.597 -13.166 1.00 62.00 91 SER A N 1
ATOM 676 C CA . SER A 1 91 ? 12.140 -6.871 -13.887 1.00 62.00 91 SER A CA 1
ATOM 677 C C . SER A 1 91 ? 13.585 -7.397 -13.963 1.00 62.00 91 SER A C 1
ATOM 679 O O . SER A 1 91 ? 13.796 -8.563 -14.288 1.00 62.00 91 SER A O 1
ATOM 681 N N . LEU A 1 92 ? 14.596 -6.580 -13.645 1.00 56.22 92 LEU A N 1
ATOM 682 C CA . LEU A 1 92 ? 16.020 -6.939 -13.734 1.00 56.22 92 LEU A CA 1
ATOM 683 C C . LEU A 1 92 ? 16.725 -7.142 -12.377 1.00 56.22 92 LEU A C 1
ATOM 685 O O . LEU A 1 92 ? 17.917 -7.439 -12.348 1.00 56.22 92 LEU A O 1
ATOM 689 N N . GLY A 1 93 ? 16.030 -7.015 -11.240 1.00 50.53 93 GLY A N 1
ATOM 690 C CA . GLY A 1 93 ? 16.675 -6.993 -9.920 1.00 50.53 93 GLY A CA 1
ATOM 691 C C . GLY A 1 93 ? 15.920 -7.772 -8.852 1.00 50.53 93 GLY A C 1
ATOM 692 O O . GLY A 1 93 ? 15.156 -7.197 -8.074 1.00 50.53 93 GLY A O 1
ATOM 693 N N . GLY A 1 94 ? 16.172 -9.082 -8.779 1.00 50.50 94 GLY A N 1
ATOM 694 C CA . GLY A 1 94 ? 15.626 -9.971 -7.755 1.00 50.50 94 GLY A CA 1
ATOM 695 C C . GLY A 1 94 ? 15.716 -9.385 -6.341 1.00 50.50 94 GLY A C 1
ATOM 696 O O . GLY A 1 94 ? 16.767 -8.924 -5.910 1.00 50.50 94 GLY A O 1
ATOM 697 N N . ARG A 1 95 ? 14.583 -9.401 -5.625 1.00 55.72 95 ARG A N 1
ATOM 698 C CA . ARG A 1 95 ? 14.433 -9.089 -4.190 1.00 55.72 95 ARG A CA 1
ATOM 699 C C . ARG A 1 95 ? 15.372 -7.992 -3.658 1.00 55.72 95 ARG A C 1
ATOM 701 O O . ARG A 1 95 ? 16.107 -8.221 -2.699 1.00 55.72 95 ARG A O 1
ATOM 708 N N . GLN A 1 96 ? 15.300 -6.775 -4.194 1.00 52.72 96 GLN A N 1
ATOM 709 C CA . GLN A 1 96 ? 15.825 -5.629 -3.447 1.00 52.72 96 GLN A CA 1
ATOM 710 C C . GLN A 1 96 ? 14.951 -5.421 -2.206 1.00 52.72 96 GLN A C 1
ATOM 712 O O . GLN A 1 96 ? 13.820 -4.930 -2.298 1.00 52.72 96 GLN A O 1
ATOM 717 N N . ARG A 1 97 ? 15.469 -5.904 -1.073 1.00 52.84 97 ARG A N 1
ATOM 718 C CA . ARG A 1 97 ? 14.913 -5.767 0.271 1.00 52.84 97 ARG A CA 1
ATOM 719 C C . ARG A 1 97 ? 14.855 -4.271 0.580 1.00 52.84 97 ARG A C 1
ATOM 721 O O . ARG A 1 97 ? 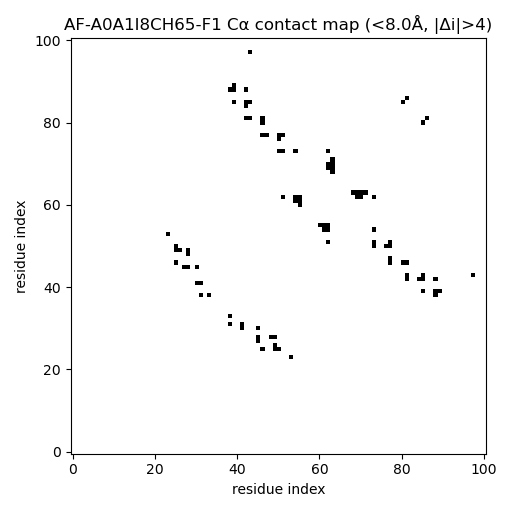15.880 -3.599 0.565 1.00 52.84 97 ARG A O 1
ATOM 728 N N . PHE A 1 98 ? 13.648 -3.761 0.778 1.00 53.81 98 PHE A N 1
ATOM 729 C CA . PHE A 1 98 ? 13.406 -2.367 1.121 1.00 53.81 98 PHE A CA 1
ATOM 730 C C . PHE A 1 98 ? 14.020 -2.111 2.507 1.00 53.81 98 PHE A C 1
ATOM 732 O O . PHE A 1 98 ? 13.537 -2.665 3.491 1.00 53.81 98 PHE A O 1
ATOM 739 N N . TYR A 1 99 ? 15.129 -1.371 2.574 1.00 42.88 99 TYR A N 1
ATOM 740 C CA . TYR A 1 99 ? 15.680 -0.875 3.835 1.00 42.88 99 TYR A CA 1
ATOM 741 C C . TYR A 1 99 ? 15.329 0.615 3.903 1.00 42.88 99 TYR A C 1
ATOM 743 O O . TYR A 1 99 ? 15.867 1.378 3.094 1.00 42.88 99 TYR A O 1
ATOM 751 N N . PRO A 1 100 ? 14.394 1.035 4.772 1.00 44.41 100 PRO A N 1
ATOM 752 C CA . PRO A 1 100 ? 14.236 2.454 5.060 1.00 44.41 100 PRO A CA 1
ATOM 753 C C . PRO A 1 100 ? 15.555 2.948 5.678 1.00 44.41 100 PRO A C 1
ATOM 755 O O . PRO A 1 100 ? 16.107 2.274 6.550 1.00 44.41 100 PRO A O 1
ATOM 758 N N . ASN A 1 101 ? 16.111 4.039 5.141 1.00 37.38 101 ASN A N 1
ATOM 759 C CA . ASN A 1 101 ? 17.281 4.705 5.721 1.00 37.38 101 ASN A CA 1
ATOM 760 C C . ASN A 1 101 ? 16.863 5.489 6.963 1.00 37.38 101 ASN A C 1
ATOM 762 O O . ASN A 1 101 ? 15.794 6.136 6.883 1.00 37.38 101 ASN A O 1
#

Nearest PDB structures (foldseek):
  3rag-assembly2_B  TM=7.243E-01  e=4.567E+00  Alicyclobacillus acidocaldarius subsp. acidocaldarius DSM 446
  3rag-assembly1_A  TM=7.024E-01  e=4.845E+00  Alicyclobacillus acidocaldarius subsp. acidocaldarius DSM 446
  4p22-assembly1_B  TM=7.235E-01  e=6.904E+00  Homo sapiens

Mean predicted aligned error: 14.1 Å

Secondary structure (DSSP, 8-state):
--HHHHHHHHHHHHHHHHT-------PPPTT----TTSHHHHHHHHHHHHHHHHHHHHHSS-TTSS-HHHHHHHHHHHHHHHHHHHTTTTTTSTT------